Protein AF-A0A4E0R5E3-F1 (afdb_monomer_lite)

Secondary structure (DSSP, 8-state):
------SPEEEESSSSSSEEEEE-TTGGGTTTPPEEEEEE-EEEEPPHHHHTTSTT----------------------GGGS-GGGS-GGGEEEE-EE--TT-SSSTT-EE-SEEEE--TT--HHHHHHHHHHHHH---HHHHTT-----EEEEEEE-SS-EEEEEEE-

Foldseek 3Di:
DDDPFDQWAFADDPDLPDGPDTHHPVCCFVVQGEWEKEFDKDKDFADPVVLVVPPPPPDDDDDDDDDDDPPDPDPVPDPPPDPPVVDDPSRMGIDWDQADQPDPPDHRDIGHCFMDTQHPPDDRLNRVLVRNCVRNVDDPVVSVPDDWDDKDWDWDDDPNGIHTYIYTD

InterPro domains:
  IPR015797 NUDIX hydrolase-like domain superfamily [SSF55811] (94-143)

Sequence (169 aa):
MAFPYTQDYGVYIGDRQQPLLRLERSASSLLGVVRYGVHVNGYFIKCSSELNGINNSKSNGSAVGNGKSPSSTVSKTSVRDQPLSEHDPSSVMMWLGMRSLNKPTWPGMLDNIAAGGLTFGLDALSCARKECQEEASVPEELLNTMSAVGRLSSMFKRSTHFCQSLSFG

pLDDT: mean 77.09, std 20.39, range [30.12, 95.94]

Structure (mmCIF, N/CA/C/O backbone):
data_AF-A0A4E0R5E3-F1
#
_entry.id   AF-A0A4E0R5E3-F1
#
loop_
_atom_site.group_PDB
_atom_site.id
_atom_site.type_symbol
_atom_site.label_atom_id
_atom_site.label_alt_id
_atom_site.label_comp_id
_atom_site.label_asym_id
_atom_site.label_entity_id
_atom_site.label_seq_id
_atom_site.pdbx_PDB_ins_code
_atom_site.Cartn_x
_atom_site.Cartn_y
_atom_site.Cartn_z
_atom_site.occupancy
_atom_site.B_iso_or_equiv
_atom_site.auth_seq_id
_atom_site.auth_comp_id
_atom_site.auth_asym_id
_atom_site.auth_atom_id
_atom_site.pdbx_PDB_model_num
ATOM 1 N N . MET A 1 1 ? 13.830 1.116 12.868 1.00 36.28 1 MET A N 1
ATOM 2 C CA . MET A 1 1 ? 14.492 0.044 12.093 1.00 36.28 1 MET A CA 1
ATOM 3 C C . MET A 1 1 ? 14.554 0.536 10.656 1.00 36.28 1 MET A C 1
ATOM 5 O O . MET A 1 1 ? 13.502 0.814 10.105 1.00 36.28 1 MET A O 1
ATOM 9 N N . ALA A 1 2 ? 15.736 0.787 10.089 1.00 40.34 2 ALA A N 1
ATOM 10 C CA . ALA A 1 2 ? 15.832 1.199 8.687 1.00 40.34 2 ALA A CA 1
ATOM 11 C C . ALA A 1 2 ? 15.704 -0.057 7.819 1.00 40.34 2 ALA A C 1
ATOM 13 O O . ALA A 1 2 ? 16.565 -0.932 7.884 1.00 40.34 2 ALA A O 1
ATOM 14 N N . PHE A 1 3 ? 14.611 -0.185 7.071 1.00 49.62 3 PHE A N 1
ATOM 15 C CA . PHE A 1 3 ? 14.420 -1.309 6.162 1.00 49.62 3 PHE A CA 1
ATOM 16 C C . PHE A 1 3 ? 15.397 -1.172 4.978 1.00 49.62 3 PHE A C 1
ATOM 18 O O . PHE A 1 3 ? 15.297 -0.194 4.237 1.00 49.62 3 PHE A O 1
ATOM 25 N N . PRO A 1 4 ? 16.337 -2.112 4.755 1.00 51.22 4 PRO A N 1
ATOM 26 C CA . PRO A 1 4 ? 17.376 -2.003 3.725 1.00 51.22 4 PRO A CA 1
ATOM 27 C C . PRO A 1 4 ? 16.847 -2.299 2.308 1.00 51.22 4 PRO A C 1
ATOM 29 O O . PRO A 1 4 ? 17.582 -2.784 1.449 1.00 51.22 4 PRO A O 1
ATOM 32 N N . TYR A 1 5 ? 15.562 -2.050 2.049 1.00 59.25 5 TYR A N 1
ATOM 33 C CA . TYR A 1 5 ? 14.944 -2.337 0.762 1.00 59.25 5 TYR A CA 1
ATOM 34 C C . TYR A 1 5 ? 15.105 -1.143 -0.171 1.00 59.25 5 TYR A C 1
ATOM 36 O O . TYR A 1 5 ? 14.642 -0.033 0.093 1.00 59.25 5 TYR A O 1
ATOM 44 N N . THR A 1 6 ? 15.756 -1.389 -1.301 1.00 68.25 6 THR A N 1
ATOM 45 C CA . THR A 1 6 ? 15.794 -0.451 -2.420 1.00 68.25 6 THR A CA 1
ATOM 46 C C . THR A 1 6 ? 14.382 -0.188 -2.943 1.00 68.25 6 THR A C 1
ATOM 48 O O . THR A 1 6 ? 13.556 -1.097 -2.980 1.00 68.25 6 THR A O 1
ATOM 51 N N . GLN A 1 7 ? 14.119 1.033 -3.410 1.00 81.56 7 GLN A N 1
ATOM 52 C CA . GLN A 1 7 ? 12.814 1.454 -3.946 1.00 81.56 7 GLN A CA 1
ATOM 53 C C . GLN A 1 7 ? 12.547 0.969 -5.387 1.00 81.56 7 GLN A C 1
ATOM 55 O O . GLN A 1 7 ? 11.567 1.377 -6.013 1.00 81.56 7 GLN A O 1
ATOM 60 N N . ASP A 1 8 ? 13.414 0.103 -5.915 1.00 89.69 8 ASP A N 1
ATOM 61 C CA . ASP A 1 8 ? 13.303 -0.458 -7.259 1.00 89.69 8 ASP A CA 1
ATOM 62 C C . ASP A 1 8 ? 12.129 -1.430 -7.364 1.00 89.69 8 ASP A C 1
ATOM 64 O O . ASP A 1 8 ? 11.780 -2.134 -6.413 1.00 89.69 8 ASP A O 1
ATOM 68 N N . TYR A 1 9 ? 11.549 -1.522 -8.553 1.00 90.31 9 TYR A N 1
ATOM 69 C CA . TYR A 1 9 ? 10.562 -2.530 -8.913 1.00 90.31 9 TYR A CA 1
ATOM 70 C C . TYR A 1 9 ? 11.232 -3.724 -9.589 1.00 90.31 9 TYR A C 1
ATOM 72 O O . TYR A 1 9 ? 12.194 -3.580 -10.340 1.00 90.31 9 TYR A O 1
ATOM 80 N N . GLY A 1 10 ? 10.706 -4.921 -9.334 1.00 90.19 10 GLY A N 1
ATOM 81 C CA . GLY A 1 10 ? 11.048 -6.099 -10.125 1.00 90.19 10 GLY A CA 1
ATOM 82 C C . GLY A 1 10 ? 10.205 -6.156 -11.397 1.00 90.19 10 GLY A C 1
ATOM 83 O O . GLY A 1 10 ? 9.008 -5.862 -11.365 1.00 90.19 10 GLY A O 1
ATOM 84 N N . VAL A 1 11 ? 10.825 -6.548 -12.506 1.00 90.31 11 VAL A N 1
ATOM 85 C CA . VAL A 1 11 ? 10.137 -6.887 -13.756 1.00 90.31 11 VAL A CA 1
ATOM 86 C C . VAL A 1 11 ? 9.968 -8.397 -13.809 1.00 90.31 11 VAL A C 1
ATOM 88 O O . VAL A 1 11 ? 10.948 -9.127 -13.672 1.00 90.31 11 VAL A O 1
ATOM 91 N N . TYR A 1 12 ? 8.740 -8.860 -14.015 1.00 88.25 12 TYR A N 1
ATOM 92 C CA . TYR A 1 12 ? 8.381 -10.274 -13.950 1.00 88.25 12 TYR A CA 1
ATOM 93 C C . TYR A 1 12 ? 7.566 -10.681 -15.181 1.00 88.25 12 TYR A C 1
ATOM 95 O O . TYR A 1 12 ? 6.795 -9.871 -15.700 1.00 88.25 12 TYR A O 1
ATOM 103 N N . ILE A 1 13 ? 7.705 -11.934 -15.619 1.00 83.06 13 ILE A N 1
ATOM 104 C CA . ILE A 1 13 ? 6.823 -12.557 -16.616 1.00 83.06 13 ILE A CA 1
ATOM 105 C C . ILE A 1 13 ? 5.931 -13.557 -15.884 1.00 83.06 13 ILE A C 1
ATOM 107 O O . ILE A 1 13 ? 6.431 -14.475 -15.245 1.00 83.06 13 ILE A O 1
ATOM 111 N N . GLY A 1 14 ? 4.613 -13.402 -16.004 1.00 80.19 14 GLY A N 1
ATOM 112 C CA . GLY A 1 14 ? 3.660 -14.268 -15.312 1.00 80.19 14 GLY A CA 1
ATOM 113 C C . GLY A 1 14 ? 3.527 -13.903 -13.834 1.00 80.19 14 GLY A C 1
ATOM 114 O O . GLY A 1 14 ? 2.876 -12.909 -13.507 1.00 80.19 14 GLY A O 1
ATOM 115 N N . ASP A 1 15 ? 4.105 -14.715 -12.951 1.00 76.00 15 ASP A N 1
ATOM 116 C CA . ASP A 1 15 ? 4.055 -14.520 -11.501 1.00 76.00 15 ASP A CA 1
ATOM 117 C C . ASP A 1 15 ? 5.285 -13.765 -10.959 1.00 76.00 15 ASP A C 1
ATOM 119 O O . ASP A 1 15 ? 6.213 -13.426 -11.688 1.00 76.00 15 ASP A O 1
ATOM 123 N N . ARG A 1 16 ? 5.283 -13.445 -9.659 1.00 83.44 16 ARG A N 1
ATOM 124 C CA . ARG A 1 16 ? 6.385 -12.724 -8.995 1.00 83.44 16 ARG A CA 1
ATOM 125 C C . ARG A 1 16 ? 7.510 -13.644 -8.486 1.00 83.44 16 ARG A C 1
ATOM 127 O O . ARG A 1 16 ? 8.275 -13.210 -7.627 1.00 83.44 16 ARG A O 1
ATOM 134 N N . GLN A 1 17 ? 7.627 -14.883 -8.976 1.00 80.75 17 GLN A N 1
ATOM 135 C CA . GLN A 1 17 ? 8.623 -15.840 -8.467 1.00 80.75 17 GLN A CA 1
ATOM 136 C C . GLN A 1 17 ? 10.044 -15.484 -8.916 1.00 80.75 17 GLN A C 1
ATOM 138 O O . GLN A 1 17 ? 10.960 -15.455 -8.095 1.00 80.75 17 GLN A O 1
ATOM 143 N N . GLN A 1 18 ? 10.235 -15.173 -10.205 1.00 83.94 18 GLN A N 1
ATOM 144 C CA . GLN A 1 18 ? 11.561 -14.899 -10.764 1.00 83.94 18 GLN A CA 1
ATOM 145 C C . GLN A 1 18 ? 11.631 -13.517 -11.437 1.00 83.94 18 GLN A C 1
ATOM 147 O O . GLN A 1 18 ? 10.990 -13.296 -12.467 1.00 83.94 18 GLN A O 1
ATOM 152 N N . PRO A 1 19 ? 12.406 -12.566 -10.882 1.00 86.94 19 PRO A N 1
ATOM 153 C CA . PRO A 1 19 ? 12.635 -11.273 -11.516 1.00 86.94 19 PRO A CA 1
ATOM 154 C C . PRO A 1 19 ? 13.557 -11.427 -12.733 1.00 86.94 19 PRO A C 1
ATOM 156 O O . PRO A 1 19 ? 14.601 -12.070 -12.650 1.00 86.94 19 PRO A O 1
ATOM 159 N N . LEU A 1 20 ? 13.220 -10.781 -13.846 1.00 88.62 20 LEU A N 1
ATOM 160 C CA . LEU A 1 20 ? 14.118 -10.672 -14.999 1.00 88.62 20 LEU A CA 1
ATOM 161 C C . LEU A 1 20 ? 15.159 -9.574 -14.807 1.00 88.62 20 LEU A C 1
ATOM 163 O O . LEU A 1 20 ? 16.329 -9.744 -15.132 1.00 88.62 20 LEU A O 1
ATOM 167 N N . LEU A 1 21 ? 14.714 -8.427 -14.295 1.00 90.69 21 LEU A N 1
ATOM 168 C CA . LEU A 1 21 ? 15.567 -7.288 -13.991 1.00 90.69 21 LEU A CA 1
ATOM 169 C C . LEU A 1 21 ? 14.935 -6.417 -12.907 1.00 90.69 21 LEU A C 1
ATOM 171 O O . LEU A 1 21 ? 13.733 -6.494 -12.632 1.00 90.69 21 LEU A O 1
ATOM 175 N N . ARG A 1 22 ? 15.769 -5.574 -12.304 1.00 91.06 22 ARG A N 1
ATOM 176 C CA . ARG A 1 22 ? 15.350 -4.502 -11.401 1.00 91.06 22 ARG A CA 1
ATOM 177 C C . ARG A 1 22 ? 15.265 -3.203 -12.183 1.00 91.06 22 ARG A C 1
ATOM 179 O O . ARG A 1 22 ? 16.133 -2.917 -13.003 1.00 91.06 22 ARG A O 1
A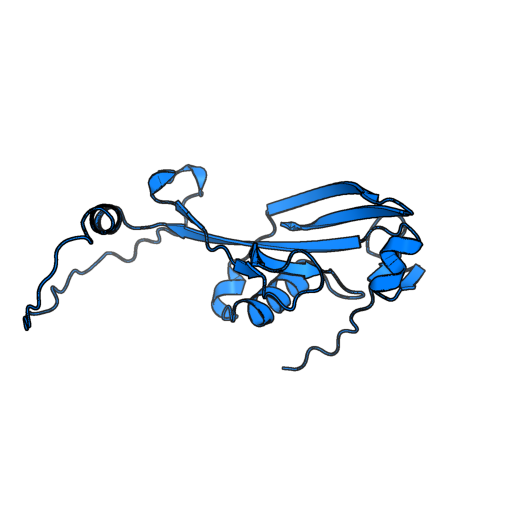TOM 186 N N . LEU A 1 23 ? 14.220 -2.436 -11.924 1.00 91.50 23 LEU A N 1
ATOM 187 C CA . LEU A 1 23 ? 13.930 -1.198 -12.622 1.00 91.50 23 LEU A CA 1
ATOM 188 C C . LEU A 1 23 ? 13.615 -0.099 -11.615 1.00 91.50 23 LEU A C 1
ATOM 190 O O . LEU A 1 23 ? 12.821 -0.296 -10.697 1.00 91.50 23 LEU A O 1
ATOM 194 N N . GLU A 1 24 ? 14.202 1.074 -11.811 1.00 90.75 24 GLU A N 1
ATOM 195 C CA . GLU A 1 24 ? 13.894 2.248 -11.000 1.00 90.75 24 GLU A CA 1
ATOM 196 C C . GLU A 1 24 ? 12.411 2.652 -11.169 1.00 90.75 24 GLU A C 1
ATOM 198 O O . GLU A 1 24 ? 11.794 2.481 -12.230 1.00 90.75 24 GLU A O 1
ATOM 203 N N . ARG A 1 25 ? 11.796 3.145 -10.087 1.00 86.38 25 ARG A N 1
ATOM 204 C CA . ARG A 1 25 ? 10.344 3.365 -10.014 1.00 86.38 25 ARG A CA 1
ATOM 205 C C . ARG A 1 25 ? 9.841 4.338 -11.081 1.00 86.38 25 ARG A C 1
ATOM 207 O O . ARG A 1 25 ? 8.758 4.111 -11.626 1.00 86.38 25 ARG A O 1
ATOM 214 N N . SER A 1 26 ? 10.582 5.398 -11.394 1.00 87.56 26 SER A N 1
ATOM 215 C CA . SER A 1 26 ? 10.193 6.385 -12.405 1.00 87.56 26 SER A CA 1
ATOM 216 C C . SER A 1 26 ? 10.227 5.807 -13.828 1.00 87.56 26 SER A C 1
ATOM 218 O O . SER A 1 26 ? 9.295 6.044 -14.605 1.00 87.56 26 SER A O 1
ATOM 220 N N . ALA A 1 27 ? 11.194 4.934 -14.132 1.00 87.50 27 ALA A N 1
ATOM 221 C CA . ALA A 1 27 ? 11.316 4.268 -15.431 1.00 87.50 27 ALA A CA 1
ATOM 222 C C . ALA A 1 27 ? 10.197 3.245 -15.723 1.00 87.50 27 ALA A C 1
ATOM 224 O O . ALA A 1 27 ? 9.885 2.981 -16.887 1.00 87.50 27 ALA A O 1
ATOM 225 N N . SER A 1 28 ? 9.536 2.703 -14.692 1.00 86.62 28 SER A N 1
ATOM 226 C CA . SER A 1 28 ? 8.476 1.687 -14.851 1.00 86.62 28 SER A CA 1
ATOM 227 C C . SER A 1 28 ? 7.333 2.111 -15.778 1.00 86.62 28 SER A C 1
ATOM 229 O O . SER A 1 28 ? 6.869 1.318 -16.597 1.00 86.62 28 SER A O 1
ATOM 231 N N . SER A 1 29 ? 6.907 3.374 -15.691 1.00 80.88 29 SER A N 1
ATOM 232 C CA . SER A 1 29 ? 5.810 3.899 -16.512 1.00 80.88 29 SER A CA 1
ATOM 233 C C . SER A 1 29 ? 6.188 4.130 -17.976 1.00 80.88 29 SER A C 1
ATOM 235 O O . SER A 1 29 ? 5.311 4.099 -18.833 1.00 80.88 29 SER A O 1
ATOM 237 N N . LEU A 1 30 ? 7.477 4.331 -18.267 1.00 84.25 30 LEU A N 1
ATOM 238 C CA . LEU A 1 30 ? 7.992 4.529 -19.623 1.00 84.25 30 LEU A CA 1
ATOM 239 C C . LEU A 1 30 ? 8.078 3.201 -20.381 1.00 84.25 30 LEU A C 1
ATOM 241 O O . LEU A 1 30 ? 7.725 3.129 -21.554 1.00 84.25 30 LEU A O 1
ATOM 245 N N . LEU A 1 31 ? 8.511 2.144 -19.692 1.00 84.75 31 LEU A N 1
ATOM 246 C CA . LEU A 1 31 ? 8.700 0.812 -20.273 1.00 84.75 31 LEU A CA 1
ATOM 247 C C . LEU A 1 31 ? 7.421 -0.041 -20.287 1.00 84.75 31 LEU A C 1
ATOM 249 O O . LEU A 1 31 ? 7.453 -1.184 -20.732 1.00 84.75 31 LEU A O 1
ATOM 253 N N . GLY A 1 32 ? 6.300 0.495 -19.792 1.00 83.19 32 GLY A N 1
ATOM 254 C CA . GLY A 1 32 ? 5.018 -0.213 -19.759 1.00 83.19 32 GLY A CA 1
ATOM 255 C C . GLY A 1 32 ? 5.017 -1.435 -18.838 1.00 83.19 32 GLY A C 1
ATOM 256 O O . GLY A 1 32 ? 4.225 -2.353 -19.036 1.00 83.19 32 GLY A O 1
ATOM 257 N N . VAL A 1 33 ? 5.902 -1.468 -17.839 1.00 87.12 33 VAL A N 1
ATOM 258 C CA . VAL A 1 33 ? 6.008 -2.606 -16.921 1.00 87.12 33 VAL A CA 1
ATOM 259 C C . VAL A 1 33 ? 4.858 -2.576 -15.917 1.00 87.12 33 VAL A C 1
ATOM 261 O O . VAL A 1 33 ? 4.492 -1.517 -15.402 1.00 87.12 33 VAL A O 1
ATOM 264 N N . VAL A 1 34 ? 4.314 -3.754 -15.596 1.00 86.94 34 VAL A N 1
ATOM 265 C CA . VAL A 1 34 ? 3.312 -3.914 -14.537 1.00 86.94 34 VAL A CA 1
ATOM 266 C C . VAL A 1 34 ? 3.873 -3.437 -13.204 1.00 86.94 34 VAL A C 1
ATOM 268 O O . VAL A 1 34 ? 4.869 -3.962 -12.705 1.00 86.94 34 VAL A O 1
ATOM 271 N N . ARG A 1 35 ? 3.204 -2.454 -12.602 1.00 88.12 35 ARG A N 1
ATOM 272 C CA . ARG A 1 35 ? 3.548 -1.947 -11.273 1.00 88.12 35 ARG A CA 1
ATOM 273 C C . ARG A 1 35 ? 2.677 -2.631 -10.242 1.00 88.12 35 ARG A C 1
ATOM 275 O O . ARG A 1 35 ? 1.464 -2.692 -10.408 1.00 88.12 35 ARG A O 1
ATOM 282 N N . TYR A 1 36 ? 3.302 -3.113 -9.181 1.00 90.88 36 TYR A N 1
ATOM 283 C CA . TYR A 1 36 ? 2.612 -3.758 -8.077 1.00 90.88 36 TYR A CA 1
ATOM 284 C C . TYR A 1 36 ? 2.511 -2.792 -6.895 1.00 90.88 36 TYR A C 1
ATOM 286 O O . TYR A 1 36 ? 3.407 -1.970 -6.691 1.00 90.88 36 TYR A O 1
ATOM 294 N N . GLY A 1 37 ? 1.444 -2.891 -6.114 1.00 93.38 37 GLY A N 1
ATOM 295 C CA . GLY A 1 37 ? 1.226 -2.072 -4.928 1.00 93.38 37 GLY A CA 1
ATOM 296 C C . GLY A 1 37 ? 0.337 -2.760 -3.905 1.00 93.38 37 GLY A C 1
ATOM 297 O O . GLY A 1 37 ? -0.270 -3.793 -4.185 1.00 93.38 37 GLY A O 1
ATOM 298 N N . VAL A 1 38 ? 0.276 -2.177 -2.718 1.00 95.06 38 VAL A N 1
ATOM 299 C CA . VAL A 1 38 ? -0.562 -2.622 -1.604 1.00 95.06 38 VAL A CA 1
ATOM 300 C C . VAL A 1 38 ? -1.407 -1.455 -1.121 1.00 95.06 38 VAL A C 1
ATOM 302 O O . VAL A 1 38 ? -0.944 -0.314 -1.130 1.00 95.06 38 VAL A O 1
ATOM 305 N N . HIS A 1 39 ? -2.642 -1.741 -0.730 1.00 95.94 39 HIS A N 1
ATOM 306 C CA . HIS A 1 39 ? -3.579 -0.771 -0.176 1.00 95.94 39 HIS A CA 1
ATOM 307 C C . HIS A 1 39 ? -4.211 -1.374 1.068 1.00 95.94 39 HIS A C 1
ATOM 309 O O . HIS A 1 39 ? -4.766 -2.465 0.999 1.00 95.94 39 HIS A O 1
ATOM 315 N N . VAL A 1 40 ? -4.142 -0.674 2.197 1.00 95.88 40 VAL A N 1
ATOM 316 C CA . VAL A 1 40 ? -4.626 -1.206 3.472 1.00 95.88 40 VAL A CA 1
ATOM 317 C C . VAL A 1 40 ? -5.928 -0.530 3.877 1.00 95.88 40 VAL A C 1
ATOM 319 O O . VAL A 1 40 ? -6.022 0.693 3.938 1.00 95.88 40 VAL A O 1
ATOM 322 N N . ASN A 1 41 ? -6.939 -1.324 4.216 1.00 95.00 41 ASN A N 1
ATOM 323 C CA . ASN A 1 41 ? -8.193 -0.817 4.764 1.00 95.00 41 ASN A CA 1
ATOM 324 C C . ASN A 1 41 ? -8.206 -0.992 6.285 1.00 95.00 41 ASN A C 1
ATOM 326 O O . ASN A 1 41 ? -8.271 -2.113 6.782 1.00 95.00 41 ASN A O 1
ATOM 330 N N . GLY A 1 42 ? -8.151 0.116 7.025 1.00 93.62 42 GLY A N 1
ATOM 331 C CA . GLY A 1 42 ? -8.325 0.122 8.478 1.00 93.62 42 GLY A CA 1
ATOM 332 C C . GLY A 1 42 ? -9.748 0.528 8.845 1.00 93.62 42 GLY A C 1
ATOM 333 O O . GLY A 1 42 ? -10.204 1.589 8.422 1.00 93.62 42 GLY A O 1
ATOM 334 N N . TYR A 1 43 ? -10.441 -0.278 9.646 1.00 92.88 43 TYR A N 1
ATOM 335 C CA . TYR A 1 43 ? -11.797 0.022 10.108 1.00 92.88 43 TYR A CA 1
ATOM 336 C C . TYR A 1 43 ? -11.979 -0.316 11.588 1.00 92.88 43 TYR A C 1
ATOM 338 O O . TYR A 1 43 ? -11.184 -1.046 12.181 1.00 92.88 43 TYR A O 1
ATOM 346 N N . PHE A 1 44 ? -13.032 0.229 12.186 1.00 90.88 44 PHE A N 1
ATOM 347 C CA . PHE A 1 44 ? -13.484 -0.111 13.528 1.00 90.88 44 PHE A CA 1
ATOM 348 C C . PHE A 1 44 ? -15.011 -0.046 13.602 1.00 90.88 44 PHE A C 1
ATOM 350 O O . PHE A 1 44 ? -15.655 0.653 12.819 1.00 90.88 44 PHE A O 1
ATOM 357 N N . ILE A 1 45 ? -15.587 -0.781 14.549 1.00 90.88 45 ILE A N 1
ATOM 358 C CA . ILE A 1 45 ? -17.028 -0.781 14.802 1.00 90.88 45 ILE A CA 1
ATOM 359 C C . ILE A 1 45 ? -17.306 0.138 15.984 1.00 90.88 45 ILE A C 1
ATOM 361 O O . ILE A 1 45 ? -16.764 -0.053 17.074 1.00 90.88 45 ILE A O 1
ATOM 365 N N . LYS A 1 46 ? -18.141 1.147 15.759 1.00 88.00 46 LYS A N 1
ATOM 366 C CA . LYS A 1 46 ? -18.565 2.098 16.779 1.00 88.00 46 LYS A CA 1
ATOM 367 C C . LYS A 1 46 ? -19.685 1.496 17.623 1.00 88.00 46 LYS A C 1
ATOM 369 O O . LYS A 1 46 ? -20.615 0.894 17.087 1.00 88.00 46 LYS A O 1
ATOM 374 N N . CYS A 1 47 ? -19.630 1.679 18.942 1.00 78.69 47 CYS A N 1
ATOM 375 C CA . CYS A 1 47 ? -20.722 1.235 19.803 1.00 78.69 47 CYS A CA 1
ATOM 376 C C . CYS A 1 47 ? -21.935 2.162 19.617 1.00 78.69 47 CYS A C 1
ATOM 378 O O . CYS A 1 47 ? -21.788 3.381 19.489 1.00 78.69 47 CYS A O 1
ATOM 380 N N . SER A 1 48 ? -23.147 1.604 19.612 1.00 68.00 48 SER A N 1
ATOM 381 C CA . SER A 1 48 ? -24.388 2.333 19.303 1.00 68.00 48 SER A CA 1
ATOM 382 C C . SER A 1 48 ? -24.641 3.556 20.199 1.00 68.00 48 SER A C 1
ATOM 384 O O . SER A 1 48 ? -25.256 4.526 19.758 1.00 68.00 48 SER A O 1
ATOM 386 N N . SER A 1 49 ? -24.105 3.575 21.423 1.00 64.19 49 SER A N 1
ATOM 387 C CA . SER A 1 49 ? -24.181 4.719 22.343 1.00 64.19 49 SER A CA 1
ATOM 388 C C . SER A 1 49 ? -23.418 5.963 21.863 1.00 64.19 49 SER A C 1
ATOM 390 O O . SER A 1 49 ? -23.807 7.083 22.187 1.00 64.19 49 SER A O 1
ATOM 392 N N . GLU A 1 50 ? -22.365 5.806 21.060 1.00 62.19 50 GLU A N 1
ATOM 393 C CA . GLU A 1 50 ? -21.503 6.909 20.625 1.00 62.19 50 GLU A CA 1
ATOM 394 C C . GLU A 1 50 ? -22.020 7.599 19.343 1.00 62.19 50 GLU A C 1
ATOM 396 O O . GLU A 1 50 ? -21.588 8.707 19.007 1.00 62.19 50 GLU A O 1
ATOM 401 N N . LEU A 1 51 ? -22.909 6.953 18.575 1.00 57.34 51 LEU A N 1
ATOM 402 C CA . LEU A 1 51 ? -23.480 7.496 17.327 1.00 57.34 51 LEU A CA 1
ATOM 403 C C . LEU A 1 51 ? -24.389 8.709 17.588 1.00 57.34 51 LEU A C 1
ATOM 405 O O . LEU A 1 51 ? -24.394 9.653 16.801 1.00 57.34 51 LEU A O 1
ATOM 409 N N . ASN A 1 52 ? -25.053 8.748 18.746 1.00 54.00 52 ASN A N 1
ATOM 410 C CA . ASN A 1 52 ? -25.960 9.832 19.138 1.00 54.00 52 ASN A CA 1
ATOM 411 C C . ASN A 1 52 ? -25.248 11.139 19.557 1.00 54.00 52 ASN A C 1
ATOM 413 O O . ASN A 1 52 ? -25.899 12.173 19.682 1.00 54.00 52 ASN A O 1
ATOM 417 N N . GLY A 1 53 ? -23.923 11.124 19.761 1.00 52.75 53 GLY A N 1
ATOM 418 C CA . GLY A 1 53 ? -23.157 12.281 20.252 1.00 52.75 53 GLY A CA 1
ATOM 419 C C . GLY A 1 53 ? -22.687 13.281 19.185 1.00 52.75 53 GLY A C 1
ATOM 420 O O . GLY A 1 53 ? -22.266 14.380 19.537 1.00 52.75 53 GLY A O 1
ATOM 421 N N . ILE A 1 54 ? -22.747 12.939 17.892 1.00 55.66 54 ILE A N 1
ATOM 422 C CA . ILE A 1 54 ? -22.195 13.789 16.813 1.00 55.66 54 ILE A CA 1
ATOM 423 C C . ILE A 1 54 ? -23.196 14.864 16.351 1.00 55.66 54 ILE A C 1
ATOM 425 O O . ILE A 1 54 ? -22.794 15.921 15.873 1.00 55.66 54 ILE A O 1
ATOM 429 N N . ASN A 1 55 ? -24.497 14.665 16.572 1.00 47.16 55 ASN A N 1
ATOM 430 C CA . ASN A 1 55 ? -25.534 15.558 16.041 1.00 47.16 55 ASN A CA 1
ATOM 431 C C . ASN A 1 55 ? -25.776 16.835 16.874 1.00 47.16 55 ASN A C 1
ATOM 433 O O . ASN A 1 55 ? -26.587 17.659 16.468 1.00 47.16 55 ASN A O 1
ATOM 437 N N . ASN A 1 56 ? -25.082 17.031 18.006 1.00 47.06 56 ASN A N 1
ATOM 438 C CA . ASN A 1 56 ? -25.392 18.106 18.965 1.00 47.06 56 ASN A CA 1
ATOM 439 C C . ASN A 1 56 ? -24.252 19.102 19.261 1.00 47.06 56 ASN A C 1
ATOM 441 O O . ASN A 1 56 ? -24.378 19.911 20.177 1.00 47.06 56 ASN A O 1
ATOM 445 N N . SER A 1 57 ? -23.154 19.136 18.499 1.00 44.72 57 SER A N 1
ATOM 446 C CA . SER A 1 57 ? -22.082 20.124 18.725 1.00 44.72 57 SER A CA 1
ATOM 447 C C . SER A 1 57 ? -22.276 21.432 17.940 1.00 44.72 57 SER A C 1
ATOM 449 O O . SER A 1 57 ? -21.423 21.853 17.164 1.00 44.72 57 SER A O 1
ATOM 451 N N . LYS A 1 58 ? -23.393 22.126 18.200 1.00 43.88 58 LYS A N 1
ATOM 452 C CA . LYS A 1 58 ? -23.504 23.593 18.073 1.00 43.88 58 LYS A CA 1
ATOM 453 C C . LYS A 1 58 ? -24.414 24.160 19.171 1.00 43.88 58 LYS A C 1
ATOM 455 O O . LYS A 1 58 ? -25.554 24.523 18.916 1.00 43.88 58 LYS A O 1
ATOM 460 N N . SER A 1 59 ? -23.879 24.310 20.379 1.00 36.44 59 SER A N 1
ATOM 461 C CA . SER A 1 59 ? -24.304 25.367 21.305 1.00 36.44 59 SER A CA 1
ATOM 462 C C . SER A 1 59 ? -23.180 25.678 22.291 1.00 36.44 59 SER A C 1
ATOM 464 O O . SER A 1 59 ? -22.596 24.781 22.891 1.00 36.44 59 SER A O 1
ATOM 466 N N . ASN A 1 60 ? -22.869 26.964 22.395 1.00 35.56 60 ASN A N 1
ATOM 467 C CA . ASN A 1 60 ? -21.822 27.567 23.212 1.00 35.56 60 ASN A CA 1
ATOM 468 C C . ASN A 1 60 ? -21.972 27.273 24.718 1.00 35.56 60 ASN A C 1
ATOM 470 O O . ASN A 1 60 ? -23.093 27.145 25.201 1.00 35.56 60 ASN A O 1
ATOM 474 N N . GLY A 1 61 ? -20.864 27.353 25.466 1.00 33.34 61 GLY A N 1
ATOM 475 C CA . GLY A 1 61 ? -20.887 27.709 26.892 1.00 33.34 61 GLY A CA 1
ATOM 476 C C . GLY A 1 61 ? -20.180 26.734 27.834 1.00 33.34 61 GLY A C 1
ATOM 477 O O . GLY A 1 61 ? -20.514 25.558 27.901 1.00 33.34 61 GLY A O 1
ATOM 478 N N . SER A 1 62 ? -19.214 27.263 28.586 1.00 44.12 62 SER A N 1
ATOM 479 C CA . SER A 1 62 ? -18.502 26.635 29.700 1.00 44.12 62 SER A CA 1
ATOM 480 C C . SER A 1 62 ? -19.403 25.877 30.680 1.00 44.12 62 SER A C 1
ATOM 482 O O . SER A 1 62 ? -20.380 26.435 31.170 1.00 44.12 62 SER A O 1
ATOM 484 N N . ALA A 1 63 ? -18.974 24.686 31.102 1.00 34.75 63 ALA A N 1
ATOM 485 C CA . ALA A 1 63 ? -19.311 24.154 32.420 1.00 34.75 63 ALA A CA 1
ATOM 486 C C . ALA A 1 63 ? -18.215 23.194 32.905 1.00 34.75 63 ALA A C 1
ATOM 488 O O . ALA A 1 63 ? -18.034 22.094 32.390 1.00 34.75 63 ALA A O 1
ATOM 489 N N . VAL A 1 64 ? -17.482 23.648 33.920 1.00 41.50 64 VAL A N 1
ATOM 490 C CA . VAL A 1 64 ? -16.713 22.817 34.848 1.00 41.50 64 VAL A CA 1
ATOM 491 C C . VAL A 1 64 ? -17.685 21.864 35.552 1.00 41.50 64 VAL A C 1
ATOM 493 O O . VAL A 1 64 ? -18.696 22.312 36.087 1.00 41.50 64 VAL A O 1
ATOM 496 N N . GLY A 1 65 ? -17.372 20.569 35.588 1.00 30.97 65 GLY A N 1
ATOM 497 C CA . GLY A 1 65 ? -18.153 19.570 36.317 1.00 30.97 65 GLY A CA 1
ATOM 498 C C . GLY A 1 65 ? -17.315 18.346 36.671 1.00 30.97 65 GLY A C 1
ATOM 499 O O . GLY A 1 65 ? -17.094 17.474 35.839 1.00 30.97 65 GLY A O 1
ATOM 500 N N . ASN A 1 66 ? -16.851 18.287 37.920 1.00 37.38 66 ASN A N 1
ATOM 501 C CA . ASN A 1 66 ? -16.321 17.078 38.552 1.00 37.38 66 ASN A CA 1
ATOM 502 C C . ASN A 1 66 ? -17.459 16.057 38.723 1.00 37.38 66 ASN A C 1
ATOM 504 O O . ASN A 1 66 ? -18.467 16.373 39.353 1.00 37.38 66 ASN A O 1
ATOM 508 N N . GLY A 1 67 ? -17.289 14.823 38.239 1.00 30.12 67 GLY A N 1
ATOM 509 C CA . GLY A 1 67 ? -18.286 13.766 38.421 1.00 30.12 67 GLY A CA 1
ATOM 510 C C . GLY A 1 67 ? -17.775 12.373 38.052 1.00 30.12 67 GLY A C 1
ATOM 511 O O . GLY A 1 67 ? -17.629 12.056 36.881 1.00 30.12 67 GLY A O 1
ATOM 512 N N . LYS A 1 68 ? -17.502 11.570 39.089 1.00 31.77 68 LYS A N 1
ATOM 513 C CA . LYS A 1 68 ? -17.377 10.099 39.152 1.00 31.77 68 LYS A CA 1
ATOM 514 C C . LYS A 1 68 ? -17.573 9.323 37.835 1.00 31.77 68 LYS A C 1
ATOM 516 O O . LYS A 1 68 ? -18.691 9.201 37.343 1.00 31.77 68 LYS A O 1
ATOM 521 N N . SER A 1 69 ? -16.510 8.654 37.386 1.00 30.44 69 SER A N 1
ATOM 522 C CA . SER A 1 69 ? -16.572 7.583 36.387 1.00 30.44 69 SER A CA 1
ATOM 523 C C . SER A 1 69 ? -17.536 6.475 36.843 1.00 30.44 69 SER A C 1
ATOM 525 O O . SER A 1 69 ? -17.312 5.892 37.910 1.00 30.44 69 SER A O 1
ATOM 527 N N . PRO A 1 70 ? -18.586 6.131 36.077 1.00 35.19 70 PRO A N 1
ATOM 528 C CA . PRO A 1 70 ? -19.361 4.936 36.346 1.00 35.19 70 PRO A CA 1
ATOM 529 C C . PRO A 1 70 ? -18.518 3.729 35.936 1.00 35.19 70 PRO A C 1
ATOM 531 O O . PRO A 1 70 ? -18.206 3.531 34.762 1.00 35.19 70 PRO A O 1
ATOM 534 N N . SER A 1 71 ? -18.155 2.924 36.930 1.00 34.66 71 SER A N 1
ATOM 535 C CA . SER A 1 71 ? -17.718 1.540 36.773 1.00 34.66 71 SER A CA 1
ATOM 536 C C . SER A 1 71 ? -18.808 0.755 36.032 1.00 34.66 71 SER A C 1
ATOM 538 O O . SER A 1 71 ? -19.698 0.178 36.654 1.00 34.66 71 SER A O 1
ATOM 540 N N . SER A 1 72 ? -18.759 0.747 34.702 1.00 36.69 72 SER A N 1
ATOM 541 C CA . SER A 1 72 ? -19.477 -0.228 33.890 1.00 36.69 72 SER A CA 1
ATOM 542 C C . SER A 1 72 ? -18.508 -1.361 33.574 1.00 36.69 72 SER A C 1
ATOM 544 O O . SER A 1 72 ? -17.562 -1.225 32.801 1.00 36.69 72 SER A O 1
ATOM 546 N N . THR A 1 73 ? -18.721 -2.491 34.241 1.00 34.41 73 THR A N 1
ATOM 547 C CA . THR A 1 73 ? -18.165 -3.788 33.867 1.00 34.41 73 THR A CA 1
ATOM 548 C C . THR A 1 73 ? -18.739 -4.152 32.497 1.00 34.41 73 THR A C 1
ATOM 550 O O . THR A 1 73 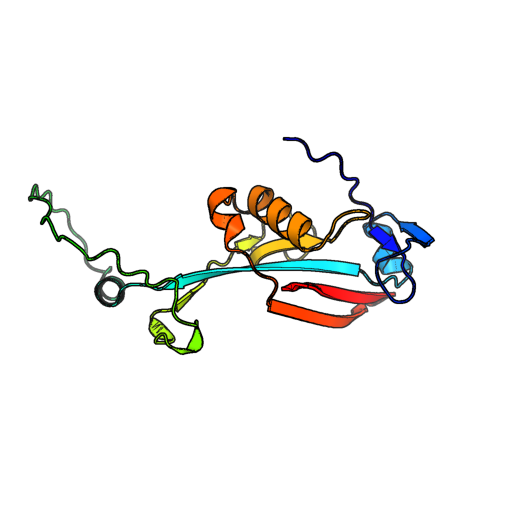? -19.755 -4.830 32.398 1.00 34.41 73 THR A O 1
ATOM 553 N N . VAL A 1 74 ? -18.134 -3.629 31.430 1.00 41.94 74 VAL A N 1
ATOM 554 C CA . VAL A 1 74 ? -18.444 -4.021 30.055 1.00 41.94 74 VAL A CA 1
ATOM 555 C C . VAL A 1 74 ? -17.785 -5.373 29.824 1.00 41.94 74 VAL A C 1
ATOM 557 O O . VAL A 1 74 ? -16.561 -5.513 29.876 1.00 41.94 74 VAL A O 1
ATOM 560 N N . SER A 1 75 ? -18.617 -6.388 29.623 1.00 32.84 75 SER A N 1
ATOM 561 C CA . SER A 1 75 ? -18.227 -7.714 29.168 1.00 32.84 75 SER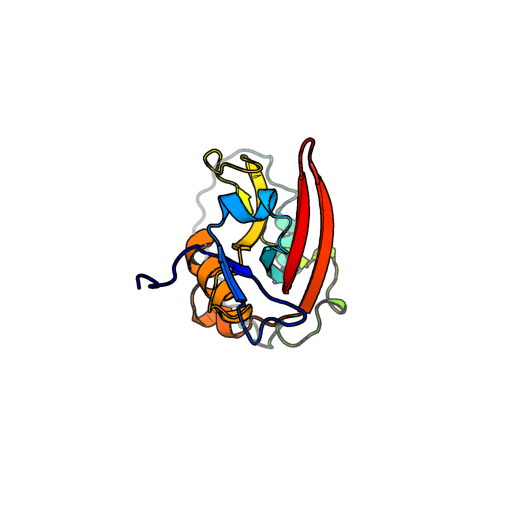 A CA 1
ATOM 562 C C . SER A 1 75 ? -17.326 -7.590 27.936 1.00 32.84 75 SER A C 1
ATOM 564 O O . SER A 1 75 ? -17.745 -7.121 26.881 1.00 32.84 75 SER A O 1
ATOM 566 N N . LYS A 1 76 ? -16.066 -8.018 28.077 1.00 37.44 76 LYS A N 1
ATOM 567 C CA . LYS A 1 76 ? -15.089 -8.179 26.987 1.00 37.44 76 LYS A CA 1
ATOM 568 C C . LYS A 1 76 ? -15.461 -9.372 26.093 1.00 37.44 76 LYS A C 1
ATOM 570 O O . LYS A 1 76 ? -14.637 -10.253 25.872 1.00 37.44 76 LYS A O 1
ATOM 575 N N . THR A 1 77 ? -16.697 -9.443 25.615 1.00 37.31 77 THR A N 1
ATOM 576 C CA . THR A 1 77 ? -17.063 -10.382 24.553 1.00 37.31 77 THR A CA 1
ATOM 577 C C . THR A 1 77 ? -16.656 -9.724 23.237 1.00 37.31 77 THR A C 1
ATOM 579 O O . THR A 1 77 ? -17.068 -8.606 22.933 1.00 37.31 77 THR A O 1
ATOM 582 N N . SER A 1 78 ? -15.730 -10.357 22.526 1.00 47.56 78 SER A N 1
ATOM 583 C CA . SER A 1 78 ? -15.026 -9.841 21.355 1.00 47.56 78 SER A CA 1
ATOM 584 C C . SER A 1 78 ? -15.982 -9.471 20.219 1.00 47.56 78 SER A C 1
ATOM 586 O O . SER A 1 78 ? -16.399 -10.307 19.431 1.00 47.56 78 SER A O 1
ATOM 588 N N . VAL A 1 79 ? -16.225 -8.171 20.042 1.00 52.06 79 VAL A N 1
ATOM 589 C CA . VAL A 1 79 ? -16.825 -7.597 18.817 1.00 52.06 79 VAL A CA 1
ATOM 590 C C . VAL A 1 79 ? -16.029 -7.988 17.550 1.00 52.06 79 VAL A C 1
ATOM 592 O O . VAL A 1 79 ? -16.532 -7.882 16.444 1.00 52.06 79 VAL A O 1
ATOM 595 N N . ARG A 1 80 ? -14.787 -8.469 17.708 1.00 54.75 80 ARG A N 1
ATOM 596 C CA . ARG A 1 80 ? -13.840 -8.806 16.635 1.00 54.75 80 ARG A CA 1
ATOM 597 C C . ARG A 1 80 ? -14.110 -10.114 15.877 1.00 54.75 80 ARG A C 1
ATOM 599 O O . ARG A 1 80 ? -13.481 -10.295 14.842 1.00 54.75 80 ARG A O 1
ATOM 606 N N . ASP A 1 81 ? -14.989 -10.993 16.358 1.00 58.16 81 ASP A N 1
ATOM 607 C CA . ASP A 1 81 ? -15.148 -12.334 15.762 1.00 58.16 81 ASP A CA 1
ATOM 608 C C . ASP A 1 81 ? -16.327 -12.452 14.784 1.00 58.16 81 ASP A C 1
ATOM 610 O O . ASP A 1 81 ? -16.480 -13.490 14.142 1.00 58.16 81 ASP A O 1
ATOM 614 N N . GLN A 1 82 ? -17.149 -11.406 14.647 1.00 70.38 82 GLN A N 1
ATOM 615 C CA . GLN A 1 82 ? -18.240 -11.397 13.673 1.00 70.38 82 GLN A CA 1
ATOM 616 C C . GLN A 1 82 ? -17.761 -10.837 12.327 1.00 70.38 82 GLN A C 1
ATOM 618 O O . GLN A 1 82 ? -17.001 -9.862 12.297 1.00 70.38 82 GLN A O 1
ATOM 623 N N . PRO A 1 83 ? -18.174 -11.432 11.195 1.00 81.38 83 PRO A N 1
ATOM 624 C CA . PRO A 1 83 ? -17.835 -10.911 9.882 1.00 81.38 83 PRO A CA 1
ATOM 625 C C . PRO A 1 83 ? -18.425 -9.508 9.695 1.00 81.38 83 PRO A C 1
ATOM 627 O O . PRO A 1 83 ? -19.521 -9.201 10.160 1.00 81.38 83 PRO A O 1
ATOM 630 N N . LEU A 1 84 ? -17.717 -8.656 8.947 1.00 82.69 84 LEU A N 1
ATOM 631 C CA . LEU A 1 84 ? -18.105 -7.256 8.724 1.00 82.69 84 LEU A CA 1
ATOM 632 C C . LEU A 1 84 ? -19.543 -7.095 8.188 1.00 82.69 84 LEU A C 1
ATOM 634 O O . LEU A 1 84 ? -20.183 -6.081 8.447 1.00 82.69 84 LEU A O 1
ATOM 638 N N . SER A 1 85 ? -20.056 -8.101 7.472 1.00 84.69 85 SER A N 1
ATOM 639 C CA . SER A 1 85 ? -21.417 -8.142 6.924 1.00 84.69 85 SER A CA 1
ATOM 640 C C . SER A 1 85 ? -22.532 -8.220 7.969 1.00 84.69 85 SER A C 1
ATOM 642 O O . SER A 1 85 ? -23.681 -7.959 7.630 1.00 84.69 85 SER A O 1
ATOM 644 N N . GLU A 1 86 ? -22.224 -8.615 9.204 1.00 87.81 86 GLU A N 1
ATOM 645 C CA . GLU A 1 86 ? -23.216 -8.755 10.278 1.00 87.81 86 GLU A CA 1
ATOM 646 C C . GLU A 1 86 ? -23.431 -7.466 11.077 1.00 87.81 86 GLU A C 1
ATOM 648 O O . GLU A 1 86 ? -24.395 -7.353 11.835 1.00 87.81 86 GLU A O 1
ATOM 653 N N . HIS A 1 87 ? -22.561 -6.472 10.901 1.00 87.38 87 HIS A N 1
ATOM 654 C CA . HIS A 1 87 ? -22.695 -5.181 11.560 1.00 87.38 87 HIS A CA 1
ATOM 655 C C . HIS A 1 87 ? -23.595 -4.232 10.758 1.00 87.38 87 HIS A C 1
ATOM 657 O O . HIS A 1 87 ? -23.581 -4.228 9.528 1.00 87.38 87 HIS A O 1
ATOM 663 N N . ASP A 1 88 ? -24.346 -3.376 11.462 1.00 89.31 88 ASP A N 1
ATOM 664 C CA . ASP A 1 88 ? -25.071 -2.272 10.827 1.00 89.31 88 ASP A CA 1
ATOM 665 C C . ASP A 1 88 ? -24.065 -1.372 10.085 1.00 89.31 88 ASP A C 1
ATOM 667 O O . ASP A 1 88 ? -23.134 -0.870 10.731 1.00 89.31 88 ASP A O 1
ATOM 671 N N . PRO A 1 89 ? -24.237 -1.119 8.771 1.00 88.88 89 PRO A N 1
ATOM 672 C CA . PRO A 1 89 ? -23.355 -0.243 8.008 1.00 88.88 89 PRO A CA 1
ATOM 673 C C . PRO A 1 89 ? -23.133 1.132 8.649 1.00 88.88 89 PRO A C 1
ATOM 675 O O . PRO A 1 89 ? -22.055 1.699 8.497 1.00 88.88 89 PRO A O 1
ATOM 678 N N . SER A 1 90 ? -24.110 1.659 9.400 1.00 88.62 90 SER A N 1
ATOM 679 C CA . SER A 1 90 ? -23.984 2.954 10.086 1.00 88.62 90 SER A CA 1
ATOM 680 C C . SER A 1 90 ? -22.973 2.948 11.246 1.00 88.62 90 SER A C 1
ATOM 682 O O . SER A 1 90 ? -22.461 3.997 11.645 1.00 88.62 90 SER A O 1
ATOM 684 N N . SER A 1 91 ? -22.666 1.763 11.779 1.00 89.38 91 SER A N 1
ATOM 685 C CA . SER A 1 91 ? -21.722 1.555 12.881 1.00 89.38 91 SER A CA 1
ATOM 686 C C . SER A 1 91 ? -20.288 1.304 12.411 1.00 89.38 91 SER A C 1
ATOM 688 O O . SER A 1 91 ? -19.356 1.405 13.211 1.00 89.38 91 SER A O 1
ATOM 690 N N . VAL A 1 92 ? -20.095 1.001 11.124 1.00 92.12 92 VAL A N 1
ATOM 691 C CA . VAL A 1 92 ? -18.780 0.730 10.543 1.00 92.12 92 VAL A CA 1
ATOM 692 C C . VAL A 1 92 ? -18.097 2.049 10.202 1.00 92.12 92 VAL A C 1
ATOM 694 O O . VAL A 1 92 ? -18.593 2.836 9.400 1.00 92.12 92 VAL A O 1
ATOM 697 N N . MET A 1 93 ? -16.923 2.275 10.782 1.00 92.38 93 MET A N 1
ATOM 698 C CA . MET A 1 93 ? -16.108 3.459 10.531 1.00 92.38 93 MET A CA 1
ATOM 699 C C . MET A 1 93 ? -14.792 3.045 9.880 1.00 92.38 93 MET A C 1
ATOM 701 O O . MET A 1 93 ? -14.152 2.092 10.321 1.00 92.38 93 MET A O 1
ATOM 705 N N . MET A 1 94 ? -14.365 3.771 8.847 1.00 94.00 94 MET A N 1
ATOM 706 C CA . MET A 1 94 ? -13.103 3.530 8.144 1.00 94.00 94 MET A CA 1
ATOM 707 C C . MET A 1 94 ? -12.139 4.696 8.357 1.00 94.00 94 MET A C 1
ATOM 709 O O . MET A 1 94 ? -12.527 5.861 8.266 1.00 94.00 94 MET A O 1
ATOM 713 N N . TRP A 1 95 ? -10.871 4.381 8.605 1.00 94.75 95 TRP A N 1
ATOM 714 C CA . TRP A 1 95 ? -9.801 5.370 8.625 1.00 94.75 95 TRP A CA 1
ATOM 715 C C . TRP A 1 95 ? -9.389 5.726 7.198 1.00 94.75 95 TRP A C 1
ATOM 717 O O . TRP A 1 95 ? -9.011 4.852 6.416 1.00 94.75 95 TRP A O 1
ATOM 727 N N . LEU A 1 96 ? -9.437 7.020 6.881 1.00 95.19 96 LEU A N 1
ATOM 728 C CA . LEU A 1 96 ? -8.959 7.574 5.619 1.00 95.19 96 LEU A CA 1
ATOM 729 C C . LEU A 1 96 ? -7.734 8.447 5.876 1.00 95.19 96 LEU A C 1
ATOM 731 O O . LEU A 1 96 ? -7.743 9.298 6.769 1.00 95.19 96 LEU A O 1
ATOM 735 N N . GLY A 1 97 ? -6.692 8.242 5.079 1.00 93.25 97 GLY A N 1
ATOM 736 C CA . GLY A 1 97 ? -5.532 9.118 5.043 1.00 93.25 97 GLY A CA 1
ATOM 737 C C . GLY A 1 97 ? -5.818 10.353 4.193 1.00 93.25 97 GLY A C 1
ATOM 738 O O . GLY A 1 97 ? -6.558 10.293 3.213 1.00 93.25 97 GLY A O 1
ATOM 739 N N . MET A 1 98 ? -5.205 11.485 4.535 1.00 94.38 98 MET A N 1
ATOM 740 C CA . MET A 1 98 ? -5.100 12.627 3.627 1.00 94.38 98 MET A CA 1
ATOM 741 C C . MET A 1 98 ? -3.664 12.715 3.133 1.00 94.38 98 MET A C 1
ATOM 743 O O . MET A 1 98 ? -2.722 12.799 3.925 1.00 94.38 98 MET A O 1
ATOM 747 N N . ARG A 1 99 ? -3.479 12.695 1.815 1.00 93.25 99 ARG A N 1
ATOM 748 C CA . ARG A 1 99 ? -2.143 12.716 1.219 1.00 93.25 99 ARG A CA 1
ATOM 749 C C . ARG A 1 99 ? -1.473 14.059 1.476 1.00 93.25 99 ARG A C 1
ATOM 751 O O . ARG A 1 99 ? -2.053 15.112 1.221 1.00 93.25 99 ARG A O 1
ATOM 758 N N . SER A 1 100 ? -0.211 14.016 1.902 1.00 90.75 100 SER A N 1
ATOM 759 C CA . SER A 1 100 ? 0.615 15.219 2.047 1.00 90.75 100 SER A CA 1
ATOM 760 C C . SER A 1 100 ? 0.634 16.037 0.753 1.00 90.75 100 SER A C 1
ATOM 762 O O . SER A 1 100 ? 0.745 15.485 -0.346 1.00 90.75 100 SER A O 1
ATOM 764 N N . LEU A 1 101 ? 0.592 17.363 0.893 1.00 93.00 101 LEU A N 1
ATOM 765 C CA . LEU A 1 101 ? 0.681 18.300 -0.230 1.00 93.00 101 LEU A CA 1
ATOM 766 C C . LEU A 1 101 ? 2.007 18.188 -0.999 1.00 93.00 101 LEU A C 1
ATOM 768 O O . LEU A 1 101 ? 2.077 18.572 -2.161 1.00 93.00 101 LEU A O 1
ATOM 772 N N . ASN A 1 102 ? 3.035 17.606 -0.377 1.00 91.12 102 ASN A N 1
ATOM 773 C CA . ASN A 1 102 ? 4.351 17.420 -0.984 1.00 91.12 102 ASN A CA 1
ATOM 774 C C . ASN A 1 102 ? 4.468 16.111 -1.784 1.00 91.12 102 ASN A C 1
ATOM 776 O O . ASN A 1 102 ? 5.520 15.843 -2.367 1.00 91.12 102 ASN A O 1
ATOM 780 N N . LYS A 1 103 ? 3.434 15.253 -1.810 1.00 84.38 103 LYS A N 1
ATOM 781 C CA . LYS A 1 103 ? 3.477 14.026 -2.619 1.00 84.38 103 LYS A CA 1
ATOM 782 C C . LYS A 1 103 ? 3.436 14.412 -4.112 1.00 84.38 103 LYS A C 1
ATOM 784 O O . LYS A 1 103 ? 2.566 15.177 -4.521 1.00 84.38 103 LYS A O 1
ATOM 789 N N . PRO A 1 104 ? 4.288 13.813 -4.966 1.00 83.44 104 PRO A N 1
ATOM 790 C CA . PRO A 1 104 ? 4.347 14.142 -6.397 1.00 83.44 104 PRO A CA 1
ATOM 791 C C . PRO A 1 104 ? 3.094 13.713 -7.177 1.00 83.44 104 PRO A C 1
ATOM 793 O O . PRO A 1 104 ? 2.894 14.115 -8.318 1.00 83.44 104 PRO A O 1
ATOM 796 N N . THR A 1 105 ? 2.258 12.854 -6.590 1.00 80.88 105 THR A N 1
ATOM 797 C CA . THR A 1 105 ? 1.014 12.371 -7.193 1.00 80.88 105 THR A CA 1
ATOM 798 C C . THR A 1 105 ? -0.145 12.585 -6.233 1.00 80.88 105 THR A C 1
ATOM 800 O O . THR A 1 105 ? -0.096 12.117 -5.090 1.00 80.88 105 THR A O 1
ATOM 803 N N . TRP A 1 106 ? -1.183 13.259 -6.734 1.00 86.0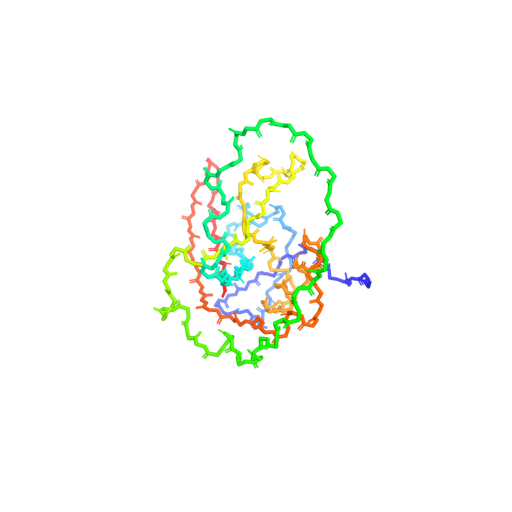0 106 TRP A N 1
ATOM 804 C CA . TRP A 1 106 ? -2.453 13.499 -6.042 1.00 86.00 106 TRP A CA 1
ATOM 805 C C . TRP A 1 106 ? -2.291 14.135 -4.644 1.00 86.00 106 TRP A C 1
ATOM 807 O O . TRP A 1 106 ? -2.732 13.547 -3.655 1.00 86.00 106 TRP A O 1
ATOM 817 N N . PRO A 1 107 ? -1.622 15.299 -4.535 1.00 92.06 107 PRO A N 1
ATOM 818 C CA . PRO A 1 107 ? -1.461 15.996 -3.258 1.00 92.06 107 PRO A CA 1
ATOM 819 C C . PRO A 1 107 ? -2.822 16.420 -2.683 1.00 92.06 107 PRO A C 1
ATOM 821 O O . PRO A 1 107 ? -3.686 16.882 -3.426 1.00 92.06 107 PRO A O 1
ATOM 824 N N . GLY A 1 108 ? -3.023 16.258 -1.371 1.00 93.44 108 GLY A N 1
ATOM 825 C CA . GLY A 1 108 ? -4.251 16.662 -0.667 1.00 93.44 108 GLY A CA 1
ATOM 826 C C . GLY A 1 108 ? -5.473 15.758 -0.875 1.00 93.44 108 GLY A C 1
ATOM 827 O O . GLY A 1 108 ? -6.513 16.002 -0.268 1.00 93.44 108 GLY A O 1
ATOM 828 N N . MET A 1 109 ? -5.371 14.717 -1.705 1.00 94.31 109 MET A N 1
ATOM 829 C CA . MET A 1 109 ? -6.470 13.775 -1.938 1.00 94.31 109 MET A CA 1
ATOM 830 C C . MET A 1 109 ? -6.618 12.782 -0.777 1.00 94.31 109 MET A C 1
ATOM 832 O O . MET A 1 109 ? -5.655 12.518 -0.053 1.00 94.31 109 MET A O 1
ATOM 836 N N . LEU A 1 110 ? -7.816 12.214 -0.620 1.00 95.56 110 LEU A N 1
ATOM 837 C CA . LEU A 1 110 ? -8.057 11.107 0.308 1.00 95.56 110 LEU A CA 1
ATOM 838 C C . LEU A 1 110 ? -7.380 9.823 -0.184 1.00 95.56 110 LEU A C 1
ATOM 840 O O . LEU A 1 110 ? -7.257 9.597 -1.389 1.00 95.56 110 LEU A O 1
ATOM 844 N N . ASP A 1 111 ? -6.965 8.991 0.761 1.00 94.31 111 ASP A N 1
ATOM 845 C CA . ASP A 1 111 ? -6.309 7.710 0.532 1.00 94.31 111 ASP A CA 1
ATOM 846 C C . ASP A 1 111 ? -6.764 6.682 1.576 1.00 94.31 111 ASP A C 1
ATOM 848 O O . ASP A 1 111 ? -7.440 6.998 2.562 1.00 94.31 111 ASP A O 1
ATOM 852 N N . ASN A 1 112 ? -6.358 5.440 1.359 1.00 94.75 112 ASN A N 1
ATOM 853 C CA . ASN A 1 112 ? -6.393 4.386 2.362 1.00 94.75 112 ASN A CA 1
ATOM 854 C C . ASN A 1 112 ? -5.604 4.785 3.632 1.00 94.75 112 ASN A C 1
ATOM 856 O O . ASN A 1 112 ? -4.883 5.784 3.637 1.00 94.75 112 ASN A O 1
ATOM 860 N N . ILE A 1 113 ? -5.703 4.000 4.717 1.00 94.94 113 ILE A N 1
ATOM 861 C CA . ILE A 1 113 ? -4.907 4.276 5.934 1.00 94.94 113 ILE A CA 1
ATOM 862 C C . ILE A 1 113 ? -3.400 4.221 5.638 1.00 94.94 113 ILE A C 1
ATOM 864 O O . ILE A 1 113 ? -2.629 4.983 6.211 1.00 94.94 113 ILE A O 1
ATOM 868 N N . ALA A 1 114 ? -3.001 3.337 4.723 1.00 95.62 114 ALA A N 1
ATOM 869 C CA . ALA A 1 114 ? -1.669 3.274 4.144 1.00 95.62 114 ALA A CA 1
ATOM 870 C C . ALA A 1 114 ? -1.747 2.664 2.742 1.00 95.62 114 ALA A C 1
ATOM 872 O O . ALA A 1 114 ? -2.568 1.769 2.490 1.00 95.62 114 ALA A O 1
ATOM 873 N N . ALA A 1 115 ? -0.883 3.120 1.838 1.00 94.31 115 ALA A N 1
ATOM 874 C CA . ALA A 1 115 ? -0.751 2.536 0.509 1.00 94.31 115 ALA A CA 1
ATOM 875 C C . ALA A 1 115 ? 0.659 2.741 -0.049 1.00 94.31 115 ALA A C 1
ATOM 877 O O . ALA A 1 115 ? 1.212 3.838 -0.014 1.00 94.31 115 ALA A O 1
ATOM 878 N N . GLY A 1 116 ? 1.221 1.699 -0.661 1.00 92.00 116 GLY A N 1
ATOM 879 C CA . GLY A 1 116 ? 2.604 1.736 -1.128 1.00 92.00 116 GLY A CA 1
ATOM 880 C C . GLY A 1 116 ? 2.865 0.910 -2.373 1.00 92.00 116 GLY A C 1
ATOM 881 O O . GLY A 1 116 ? 2.092 0.040 -2.770 1.00 92.00 116 GLY A O 1
ATOM 882 N N . GLY A 1 117 ? 3.983 1.219 -3.029 1.00 92.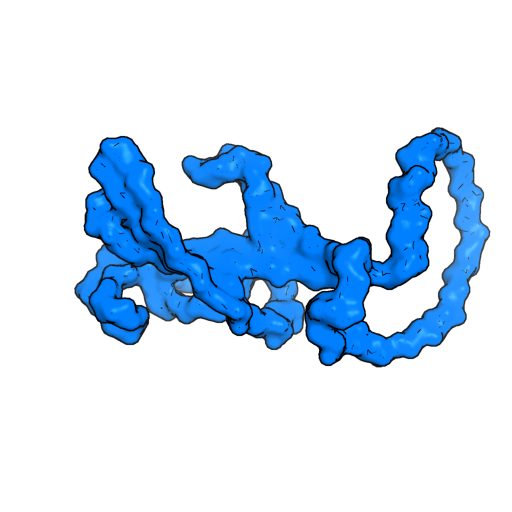56 117 GLY A N 1
ATOM 883 C CA . GLY A 1 117 ? 4.462 0.436 -4.163 1.00 92.56 117 GLY A CA 1
ATOM 884 C C . GLY A 1 117 ? 5.172 -0.822 -3.677 1.00 92.56 117 GLY A C 1
ATOM 885 O O . GLY A 1 117 ? 6.041 -0.730 -2.818 1.00 92.56 117 GLY A O 1
ATOM 886 N N . LEU A 1 118 ? 4.860 -1.971 -4.270 1.00 91.94 118 LEU A N 1
ATOM 887 C CA . LEU A 1 118 ? 5.473 -3.243 -3.914 1.00 91.94 118 LEU A CA 1
ATOM 888 C C . LEU A 1 118 ? 6.850 -3.369 -4.577 1.00 91.94 118 LEU A C 1
ATOM 890 O O . LEU A 1 118 ? 6.969 -3.735 -5.755 1.00 91.94 118 LEU A O 1
ATOM 894 N N . THR A 1 119 ? 7.883 -3.048 -3.805 1.00 90.38 119 THR A N 1
ATOM 895 C CA . THR A 1 119 ? 9.279 -3.046 -4.246 1.00 90.38 119 THR A CA 1
ATOM 896 C C . THR A 1 119 ? 9.805 -4.452 -4.547 1.00 90.38 119 THR A C 1
ATOM 898 O O . THR A 1 119 ? 9.172 -5.485 -4.290 1.00 90.38 119 THR A O 1
ATOM 901 N N . PHE A 1 120 ? 10.968 -4.491 -5.186 1.00 88.62 120 PHE A N 1
ATOM 902 C CA . PHE A 1 120 ? 11.696 -5.711 -5.474 1.00 88.62 120 PHE A CA 1
ATOM 903 C C . PHE A 1 120 ? 12.051 -6.466 -4.183 1.00 88.62 120 PHE A C 1
ATOM 905 O O . PHE A 1 120 ? 12.576 -5.881 -3.239 1.00 88.62 120 PHE A O 1
ATOM 912 N N . GLY A 1 121 ? 11.791 -7.776 -4.166 1.00 85.50 121 GLY A N 1
ATOM 913 C CA . GLY A 1 121 ? 12.146 -8.660 -3.051 1.00 85.50 121 GLY A CA 1
ATOM 914 C C . GLY A 1 121 ? 11.218 -8.590 -1.835 1.00 85.50 121 GLY A C 1
ATOM 915 O O . GLY A 1 121 ? 11.424 -9.349 -0.895 1.00 85.50 121 GLY A O 1
ATOM 916 N N . LEU A 1 122 ? 10.196 -7.727 -1.855 1.00 87.50 122 LEU A N 1
ATOM 917 C CA . LEU A 1 122 ? 9.199 -7.632 -0.792 1.00 87.50 122 LEU A CA 1
ATOM 918 C C . LEU A 1 122 ? 7.927 -8.397 -1.184 1.00 87.50 122 LEU A C 1
ATOM 920 O O . LEU A 1 122 ? 7.448 -8.289 -2.323 1.00 87.50 122 LEU A O 1
ATOM 924 N N . ASP A 1 123 ? 7.390 -9.182 -0.251 1.00 90.06 123 ASP A N 1
ATOM 925 C CA . ASP A 1 123 ? 6.055 -9.765 -0.371 1.00 90.06 123 ASP A CA 1
ATOM 926 C C . ASP A 1 123 ? 4.976 -8.731 -0.008 1.00 90.06 123 ASP A C 1
ATOM 928 O O . ASP A 1 123 ? 5.245 -7.707 0.626 1.00 90.06 123 ASP A O 1
ATOM 932 N N . ALA A 1 124 ? 3.742 -8.978 -0.450 1.00 91.00 124 ALA A N 1
ATOM 933 C CA . ALA A 1 124 ? 2.654 -8.018 -0.294 1.00 91.00 124 ALA A CA 1
ATOM 934 C C . ALA A 1 124 ? 2.321 -7.731 1.179 1.00 91.00 124 ALA A C 1
ATOM 936 O O . ALA A 1 124 ? 2.079 -6.578 1.528 1.00 91.00 124 ALA A O 1
ATOM 937 N N . LEU A 1 125 ? 2.349 -8.740 2.055 1.00 92.44 125 LEU A N 1
ATOM 938 C CA . LEU A 1 125 ? 1.991 -8.548 3.458 1.00 92.44 125 LEU A CA 1
ATOM 939 C C . LEU A 1 125 ? 3.079 -7.761 4.194 1.00 92.44 125 LEU A C 1
ATOM 941 O O . LEU A 1 125 ? 2.769 -6.795 4.887 1.00 92.44 125 LEU A O 1
ATOM 945 N N . SER A 1 126 ? 4.353 -8.099 3.986 1.00 92.56 126 SER A N 1
ATOM 946 C CA . SER A 1 126 ? 5.475 -7.334 4.547 1.00 92.56 126 SER A CA 1
ATOM 947 C C . SER A 1 126 ? 5.489 -5.890 4.047 1.00 92.56 126 SER A C 1
ATOM 949 O O . SER A 1 126 ? 5.760 -4.972 4.821 1.00 92.56 126 SER A O 1
ATOM 951 N N . CYS A 1 127 ? 5.146 -5.665 2.773 1.00 93.50 127 CYS A N 1
ATOM 952 C CA . CYS A 1 127 ? 4.976 -4.321 2.230 1.00 93.50 127 CYS A CA 1
ATOM 953 C C . CYS A 1 127 ? 3.848 -3.571 2.936 1.00 93.50 127 CYS A C 1
ATOM 955 O O . CYS A 1 127 ? 4.078 -2.469 3.419 1.00 93.50 127 CYS A O 1
ATOM 957 N N . ALA A 1 128 ? 2.667 -4.174 3.071 1.00 94.94 128 ALA A N 1
ATOM 958 C CA . ALA A 1 128 ? 1.538 -3.551 3.755 1.00 94.94 128 ALA A CA 1
ATOM 959 C C . ALA A 1 128 ? 1.877 -3.178 5.209 1.00 94.94 128 ALA A C 1
ATOM 961 O O . ALA A 1 128 ? 1.605 -2.055 5.630 1.00 94.94 128 ALA A O 1
ATOM 962 N N . ARG A 1 129 ? 2.552 -4.070 5.952 1.00 94.81 129 ARG A N 1
ATOM 963 C CA . ARG A 1 129 ? 3.016 -3.794 7.324 1.00 94.81 129 ARG A CA 1
ATOM 964 C C . ARG A 1 129 ? 3.967 -2.601 7.378 1.00 94.81 129 ARG A C 1
ATOM 966 O O . ARG A 1 129 ? 3.743 -1.685 8.166 1.00 94.81 129 ARG A O 1
ATOM 973 N N . LYS A 1 130 ? 4.996 -2.595 6.524 1.00 93.88 130 LYS A N 1
ATOM 974 C CA . LYS A 1 130 ? 5.969 -1.498 6.425 1.00 93.88 130 LYS A CA 1
ATOM 975 C C . LYS A 1 130 ? 5.274 -0.164 6.147 1.00 93.88 130 LYS A C 1
ATOM 977 O O . LYS A 1 130 ? 5.522 0.806 6.854 1.00 93.88 130 LYS A O 1
ATOM 982 N N . GLU A 1 131 ? 4.397 -0.112 5.147 1.00 95.25 131 GLU A N 1
ATOM 983 C CA . GLU A 1 131 ? 3.710 1.128 4.761 1.00 95.25 131 GLU A CA 1
ATOM 984 C C . GLU A 1 131 ? 2.759 1.611 5.869 1.00 95.25 131 GLU A C 1
ATOM 986 O O . GLU A 1 131 ? 2.712 2.802 6.157 1.00 95.25 131 GLU A O 1
ATOM 991 N N . CYS A 1 132 ? 2.070 0.707 6.576 1.00 95.75 132 CYS A N 1
ATOM 992 C CA . CYS A 1 132 ? 1.270 1.076 7.748 1.00 95.75 132 CYS A CA 1
ATOM 993 C C . CYS A 1 132 ? 2.099 1.677 8.888 1.00 95.75 132 CYS A C 1
ATOM 995 O O . CYS A 1 132 ? 1.661 2.640 9.524 1.00 95.75 132 CYS A O 1
ATOM 997 N N . GLN A 1 133 ? 3.279 1.122 9.165 1.00 95.38 133 GLN A N 1
ATOM 998 C CA . GLN A 1 133 ? 4.177 1.676 10.178 1.00 95.38 133 GLN A CA 1
ATOM 999 C C . GLN A 1 133 ? 4.717 3.049 9.754 1.00 95.38 133 GLN A C 1
ATOM 1001 O O . GLN A 1 133 ? 4.761 3.966 10.570 1.00 95.38 133 GLN A O 1
ATOM 1006 N N . GLU A 1 134 ? 5.109 3.208 8.488 1.00 93.06 134 GLU A N 1
ATOM 1007 C CA . GLU A 1 134 ? 5.728 4.436 7.977 1.00 93.06 134 GLU A CA 1
ATOM 1008 C C . GLU A 1 134 ? 4.725 5.583 7.769 1.00 93.06 134 GLU A C 1
ATOM 1010 O O . GLU A 1 134 ? 5.037 6.726 8.102 1.00 93.06 134 GLU A O 1
ATOM 1015 N N . GLU A 1 135 ? 3.531 5.308 7.232 1.00 93.69 135 GLU A N 1
ATOM 1016 C CA . GLU A 1 135 ? 2.557 6.350 6.865 1.00 93.69 135 GLU A CA 1
ATOM 1017 C C . GLU A 1 135 ? 1.541 6.653 7.972 1.00 93.69 135 GLU A C 1
ATOM 1019 O O . GLU A 1 135 ? 1.072 7.787 8.077 1.00 93.69 135 GLU A O 1
ATOM 1024 N N . ALA A 1 136 ? 1.220 5.669 8.816 1.00 94.00 136 ALA A N 1
ATOM 1025 C CA . ALA A 1 136 ? 0.165 5.789 9.824 1.00 94.00 136 ALA A CA 1
ATOM 1026 C C . ALA A 1 136 ? 0.621 5.444 11.251 1.00 94.00 136 ALA A C 1
ATOM 1028 O O . ALA A 1 136 ? -0.194 5.477 12.171 1.00 94.00 136 ALA A O 1
ATOM 1029 N N . SER A 1 137 ? 1.910 5.141 11.463 1.00 95.19 137 SER A N 1
ATOM 1030 C CA . SER A 1 137 ? 2.454 4.743 12.773 1.00 95.19 137 SER A CA 1
ATOM 1031 C C . SER A 1 137 ? 1.682 3.585 13.425 1.00 95.19 137 SER A C 1
ATOM 1033 O O . SER A 1 137 ? 1.556 3.531 14.650 1.00 95.19 137 SER A O 1
ATOM 1035 N N . VAL A 1 138 ? 1.133 2.664 12.620 1.00 94.25 138 VAL A N 1
ATOM 1036 C CA . VAL A 1 138 ? 0.347 1.541 13.152 1.00 94.25 138 VAL A CA 1
ATOM 1037 C C . VAL A 1 138 ? 1.276 0.605 13.935 1.00 94.25 138 VAL A C 1
ATOM 1039 O O . VAL A 1 138 ? 2.284 0.156 13.384 1.00 94.25 138 VAL A O 1
ATOM 1042 N N . PRO A 1 139 ? 0.965 0.282 15.204 1.00 93.31 139 PRO A N 1
ATOM 1043 C CA . PRO A 1 139 ? 1.794 -0.602 16.011 1.00 93.31 139 PRO A CA 1
ATOM 1044 C C . PRO A 1 139 ? 1.753 -2.042 15.492 1.00 93.31 139 PRO A C 1
ATOM 1046 O O . PRO A 1 139 ? 0.714 -2.545 15.063 1.00 93.31 139 PRO A O 1
ATOM 1049 N N . GLU A 1 140 ? 2.887 -2.731 15.613 1.00 90.50 140 GLU A N 1
ATOM 1050 C CA . GLU A 1 140 ? 3.086 -4.093 15.100 1.00 90.50 140 GLU A CA 1
ATOM 1051 C C . GLU A 1 140 ? 2.067 -5.105 15.644 1.00 90.50 140 GLU A C 1
ATOM 1053 O O . GLU A 1 140 ? 1.618 -6.000 14.928 1.00 90.50 140 GLU A O 1
ATOM 1058 N N . GLU A 1 141 ? 1.637 -4.926 16.893 1.00 91.50 141 GLU A N 1
ATOM 1059 C CA . GLU A 1 141 ? 0.638 -5.778 17.543 1.00 91.50 141 GLU A CA 1
ATOM 1060 C C . GLU A 1 141 ? -0.712 -5.771 16.814 1.00 91.50 141 GLU A C 1
ATOM 1062 O O . GLU A 1 141 ? -1.363 -6.812 16.718 1.00 91.50 141 GLU A O 1
ATOM 1067 N N . LEU A 1 142 ? -1.120 -4.624 16.255 1.00 90.38 142 LEU A N 1
ATOM 1068 C CA . LEU A 1 142 ? -2.357 -4.510 15.477 1.00 90.38 142 LEU A CA 1
ATOM 1069 C C . LEU A 1 142 ? -2.206 -5.092 14.073 1.00 90.38 142 LEU A C 1
ATOM 1071 O O . LEU A 1 142 ? -3.166 -5.602 13.504 1.00 90.38 142 LEU A O 1
ATOM 1075 N N . LEU A 1 143 ? -1.000 -5.065 13.510 1.00 91.88 143 LEU A N 1
ATOM 1076 C CA . LEU A 1 143 ? -0.753 -5.588 12.169 1.00 91.88 143 LEU A CA 1
ATOM 1077 C C . LEU A 1 143 ? -0.862 -7.117 12.112 1.00 91.88 143 LEU A C 1
ATOM 1079 O O . LEU A 1 143 ? -1.062 -7.677 11.038 1.00 91.88 143 LEU A O 1
ATOM 1083 N N . ASN A 1 144 ? -0.783 -7.813 13.249 1.00 90.12 144 ASN A N 1
ATOM 1084 C CA . ASN A 1 144 ? -0.970 -9.267 13.323 1.00 90.12 144 ASN A CA 1
ATOM 1085 C C . ASN A 1 144 ? -2.376 -9.730 12.922 1.00 90.12 144 ASN A C 1
ATOM 1087 O O . ASN A 1 144 ? -2.542 -10.888 12.555 1.00 90.12 144 ASN A O 1
ATOM 1091 N N . THR A 1 145 ? -3.375 -8.846 12.967 1.00 88.25 145 THR A N 1
ATOM 1092 C CA . THR A 1 145 ? -4.746 -9.157 12.532 1.00 88.25 145 THR A CA 1
ATOM 1093 C C . THR A 1 145 ? -5.008 -8.781 11.073 1.00 88.25 145 THR A C 1
ATOM 1095 O O . THR A 1 145 ? -6.132 -8.924 10.597 1.00 88.25 145 THR A O 1
ATOM 1098 N N . MET A 1 146 ? -4.003 -8.263 10.360 1.00 89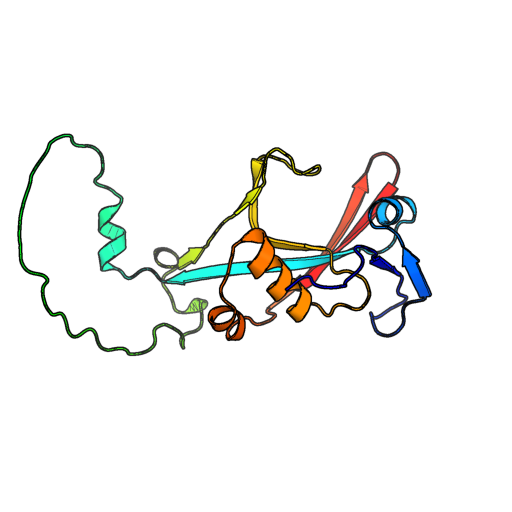.94 146 MET A N 1
ATOM 1099 C CA . MET A 1 146 ? -4.123 -7.935 8.943 1.00 89.94 146 MET A CA 1
ATOM 1100 C C . MET A 1 146 ? -4.250 -9.216 8.118 1.00 89.94 146 MET A C 1
ATOM 1102 O O . MET A 1 146 ? -3.475 -10.156 8.286 1.00 89.94 146 MET A O 1
ATOM 1106 N N . SER A 1 147 ? -5.204 -9.233 7.193 1.00 90.69 147 SER A N 1
ATOM 1107 C CA . SER A 1 147 ? -5.390 -10.324 6.240 1.00 90.69 147 SER A CA 1
ATOM 1108 C C . SER A 1 147 ? -5.514 -9.762 4.830 1.00 90.69 147 SER A C 1
ATOM 1110 O O . SER A 1 147 ? -6.032 -8.664 4.643 1.00 90.69 147 SER A O 1
ATOM 1112 N N . ALA A 1 148 ? -5.005 -10.507 3.848 1.00 91.25 148 ALA A N 1
ATOM 1113 C CA . ALA A 1 148 ? -5.195 -10.177 2.443 1.00 91.25 148 ALA A CA 1
ATOM 1114 C C . ALA A 1 148 ? -6.622 -10.556 2.029 1.00 91.25 148 ALA A C 1
ATOM 1116 O O . ALA A 1 148 ? -7.043 -11.695 2.241 1.00 91.25 148 ALA A O 1
ATOM 1117 N N . VAL A 1 149 ? -7.347 -9.616 1.429 1.00 90.81 149 VAL A N 1
ATOM 1118 C CA . VAL A 1 149 ? -8.758 -9.776 1.052 1.00 90.81 149 VAL A CA 1
ATOM 1119 C C . VAL A 1 149 ? -8.985 -9.759 -0.458 1.00 90.81 149 VAL A C 1
ATOM 1121 O O . VAL A 1 149 ? -10.037 -10.204 -0.915 1.00 90.81 149 VAL A O 1
ATOM 1124 N N . GLY A 1 150 ? -8.025 -9.293 -1.267 1.00 90.56 150 GLY A N 1
ATOM 1125 C CA . GLY A 1 150 ? -8.190 -9.346 -2.718 1.00 90.56 150 GLY A CA 1
ATOM 1126 C C . GLY A 1 150 ? -7.100 -8.693 -3.563 1.00 90.56 150 GLY A C 1
ATOM 1127 O O . GLY A 1 150 ? -6.003 -8.363 -3.114 1.00 90.56 150 GLY A O 1
ATOM 1128 N N . ARG A 1 151 ? -7.412 -8.537 -4.855 1.00 91.00 151 ARG A N 1
ATOM 1129 C CA . ARG A 1 151 ? -6.509 -7.980 -5.868 1.00 91.00 151 ARG A CA 1
ATOM 1130 C C . ARG A 1 151 ? -7.290 -7.161 -6.892 1.00 91.00 151 ARG A C 1
ATOM 1132 O O . ARG A 1 151 ? -8.262 -7.649 -7.460 1.00 91.00 151 ARG A O 1
ATOM 1139 N N . LEU A 1 152 ? -6.812 -5.959 -7.193 1.00 90.00 152 LEU A N 1
ATOM 1140 C CA . LEU A 1 152 ? -7.353 -5.081 -8.228 1.00 90.00 152 LEU A CA 1
ATOM 1141 C C . LEU A 1 152 ? -6.321 -4.879 -9.339 1.00 90.00 152 LEU A C 1
ATOM 1143 O O . LEU A 1 152 ? -5.187 -4.480 -9.083 1.00 90.00 152 LEU A O 1
ATOM 1147 N N . SER A 1 153 ? -6.716 -5.137 -10.585 1.00 88.19 153 SER A N 1
ATOM 1148 C CA . SER A 1 153 ? -5.902 -4.874 -11.776 1.00 88.19 153 SER A CA 1
ATOM 1149 C C . SER A 1 153 ? -6.524 -3.777 -12.619 1.00 88.19 153 SER A C 1
ATOM 1151 O O . SER A 1 153 ? -7.671 -3.908 -13.041 1.00 88.19 153 SER A O 1
ATOM 1153 N N . SER A 1 154 ? -5.757 -2.732 -12.910 1.00 85.19 154 SER A N 1
ATOM 1154 C CA . SER A 1 154 ? -6.175 -1.647 -13.791 1.00 85.19 154 SER A CA 1
ATOM 1155 C C . SER A 1 154 ? -5.093 -1.318 -14.814 1.00 85.19 154 SER A C 1
ATOM 1157 O O . SER A 1 154 ? -3.892 -1.470 -14.581 1.00 85.19 154 SER A O 1
ATOM 1159 N N . MET A 1 155 ? -5.532 -0.864 -15.982 1.00 85.19 155 MET A N 1
ATOM 1160 C CA . MET A 1 155 ? -4.663 -0.352 -17.028 1.00 85.19 155 MET A CA 1
ATOM 1161 C C . MET A 1 155 ? -5.237 0.976 -17.489 1.00 85.19 155 MET A C 1
ATOM 1163 O O . MET A 1 155 ? -6.414 1.061 -17.834 1.00 85.19 155 MET A O 1
ATOM 1167 N N . PHE A 1 156 ? -4.417 2.019 -17.484 1.00 79.69 156 PHE A N 1
ATOM 1168 C CA . PHE A 1 156 ? -4.821 3.322 -17.992 1.00 79.69 156 PHE A CA 1
ATOM 1169 C C . PHE A 1 156 ? -3.725 3.915 -18.867 1.00 79.69 156 PHE A C 1
ATOM 1171 O O . PHE A 1 156 ? -2.534 3.657 -18.683 1.00 79.69 156 PHE A O 1
ATOM 1178 N N . LYS A 1 157 ? -4.133 4.718 -19.846 1.00 76.44 157 LYS A N 1
ATOM 1179 C CA . LYS A 1 157 ? -3.226 5.404 -20.763 1.00 76.44 157 LYS A CA 1
ATOM 1180 C C . LYS A 1 157 ? -2.992 6.834 -20.279 1.00 76.44 157 LYS A C 1
ATOM 1182 O O . LYS A 1 157 ? -3.945 7.552 -19.993 1.00 76.44 157 LYS A O 1
ATOM 1187 N N . ARG A 1 158 ? -1.728 7.254 -20.205 1.00 69.31 158 ARG A N 1
ATOM 1188 C CA . ARG A 1 158 ? -1.338 8.673 -20.148 1.00 69.31 158 ARG A CA 1
ATOM 1189 C C . ARG A 1 158 ? -0.977 9.155 -21.553 1.00 69.31 158 ARG A C 1
ATOM 1191 O O . ARG A 1 158 ? -0.842 8.346 -22.465 1.00 69.31 158 ARG A O 1
ATOM 1198 N N . SER A 1 159 ? -0.833 10.467 -21.732 1.00 68.88 159 SER A N 1
ATOM 1199 C CA . SER A 1 159 ? -0.583 11.106 -23.036 1.00 68.88 159 SER A CA 1
ATOM 1200 C C . SER A 1 159 ? 0.531 10.442 -23.857 1.00 68.88 159 SER A C 1
ATOM 1202 O O . SER A 1 159 ? 0.406 10.365 -25.075 1.00 68.88 159 SER A O 1
ATOM 1204 N N . THR A 1 160 ? 1.572 9.908 -23.211 1.00 62.47 160 THR A N 1
ATOM 1205 C CA . THR A 1 160 ? 2.713 9.282 -23.893 1.00 62.47 160 THR A CA 1
ATOM 1206 C C . THR A 1 160 ? 2.838 7.771 -23.678 1.00 62.47 160 THR A C 1
ATOM 1208 O O . THR A 1 160 ? 3.368 7.094 -24.558 1.00 62.47 160 THR A O 1
ATOM 1211 N N . HIS A 1 161 ? 2.365 7.209 -22.556 1.00 62.91 161 HIS A N 1
ATOM 1212 C CA . HIS A 1 161 ? 2.657 5.817 -22.165 1.00 62.91 161 HIS A CA 1
ATOM 1213 C C . HIS A 1 161 ? 1.463 5.108 -21.509 1.00 62.91 161 HIS A C 1
ATOM 1215 O O . HIS A 1 161 ? 0.573 5.745 -20.936 1.00 62.91 161 HIS A O 1
ATOM 1221 N N . PHE A 1 162 ? 1.459 3.774 -21.559 1.00 60.19 162 PHE A N 1
ATOM 1222 C CA . PHE A 1 162 ? 0.510 2.942 -20.821 1.00 60.19 162 PHE A CA 1
ATOM 1223 C C . PHE A 1 162 ? 1.026 2.653 -19.418 1.00 60.19 162 PHE A C 1
ATOM 1225 O O . PHE A 1 162 ? 2.192 2.333 -19.213 1.00 60.19 162 PHE A O 1
ATOM 1232 N N . CYS A 1 163 ? 0.126 2.738 -18.449 1.00 63.62 163 CYS A N 1
ATOM 1233 C CA . CYS A 1 163 ? 0.410 2.438 -17.067 1.00 63.62 163 CYS A CA 1
ATOM 1234 C C . CYS A 1 163 ? -0.461 1.268 -16.616 1.00 63.62 163 CYS A C 1
ATOM 1236 O O . CYS A 1 163 ? -1.668 1.421 -16.409 1.00 63.62 163 CYS A O 1
ATOM 1238 N N . GLN A 1 164 ? 0.166 0.111 -16.427 1.00 67.50 164 GLN A N 1
ATOM 1239 C CA . GLN A 1 164 ? -0.475 -1.052 -15.832 1.00 67.50 164 GLN A CA 1
ATOM 1240 C C . GLN A 1 164 ? -0.188 -1.082 -14.329 1.00 67.50 164 GLN A C 1
ATOM 1242 O O . GLN A 1 164 ? 0.955 -0.912 -13.894 1.00 67.50 164 GLN A O 1
ATOM 1247 N N . SER A 1 165 ? -1.240 -1.258 -13.534 1.00 66.62 165 SER A N 1
ATOM 1248 C CA . SER A 1 165 ? -1.170 -1.298 -12.078 1.00 66.62 165 SER A CA 1
ATOM 1249 C C . SER A 1 165 ? -1.886 -2.526 -11.550 1.00 66.62 165 SER A C 1
ATOM 1251 O O . SER A 1 165 ? -2.989 -2.863 -11.987 1.00 66.62 165 SER A O 1
ATOM 1253 N N . LEU A 1 166 ? -1.260 -3.168 -10.576 1.00 67.88 166 LEU A N 1
ATOM 1254 C CA . LEU A 1 166 ? -1.839 -4.239 -9.805 1.00 67.88 166 LEU A CA 1
ATOM 1255 C C . LEU A 1 166 ? -1.705 -3.960 -8.316 1.00 67.88 166 LEU A C 1
ATOM 1257 O O . LEU A 1 166 ? -0.599 -3.905 -7.791 1.00 67.88 166 LEU A O 1
ATOM 1261 N N . SER A 1 167 ? -2.837 -3.841 -7.644 1.00 67.44 167 SER A N 1
ATOM 1262 C CA . SER A 1 167 ? -2.904 -3.572 -6.217 1.00 67.44 167 SER A CA 1
ATOM 1263 C C . SER A 1 167 ? -3.422 -4.796 -5.468 1.00 67.44 167 SER A C 1
ATOM 1265 O O . SER A 1 167 ? -4.381 -5.429 -5.909 1.00 67.44 167 SER A O 1
ATOM 1267 N N . PHE A 1 168 ? -2.799 -5.120 -4.341 1.00 66.25 168 PHE A N 1
ATOM 1268 C CA . PHE A 1 168 ? -3.294 -6.098 -3.372 1.00 66.25 168 PHE A CA 1
ATOM 1269 C C . PHE A 1 168 ? -3.975 -5.361 -2.218 1.00 66.25 168 PHE A C 1
ATOM 1271 O O . PHE A 1 168 ? -3.473 -4.322 -1.782 1.00 66.25 168 PHE A O 1
ATOM 1278 N N . GLY A 1 169 ? -5.126 -5.874 -1.789 1.00 40.09 169 GLY A N 1
ATOM 1279 C CA . GLY A 1 169 ? -5.933 -5.342 -0.692 1.00 40.09 169 GLY A CA 1
ATOM 1280 C C . GLY A 1 169 ? -6.096 -6.359 0.414 1.00 40.09 169 GLY A C 1
ATOM 1281 O O . GLY A 1 169 ? -6.084 -7.572 0.094 1.00 40.09 169 GLY A O 1
#

Organism: Fasciola hepatica (NCBI:txid6192)

Radius of gyration: 21.43 Å; chains: 1; bounding box: 43×44×63 Å